Protein AF-A0A920RBD0-F1 (afdb_monomer_lite)

pLDDT: mean 76.51, std 11.63, range [47.41, 92.5]

Secondary structure (DSSP, 8-state):
-HHHHHHHHHHTS-----------EEEEE---TTS--TTHHHHHHT--SEEEEE--SSS-HHHHHHHHHHHHHHHHHHHHH--

Structure (mmCIF, N/CA/C/O backbone):
data_AF-A0A920RBD0-F1
#
_entry.id   AF-A0A920RBD0-F1
#
loop_
_atom_site.group_PDB
_atom_site.id
_atom_site.type_symbol
_atom_site.label_atom_id
_atom_site.label_alt_id
_atom_site.label_comp_id
_atom_site.label_asym_id
_atom_site.label_entity_id
_atom_site.label_seq_id
_atom_site.pdbx_PDB_ins_code
_atom_site.Cartn_x
_atom_site.Cartn_y
_atom_site.Cartn_z
_atom_site.occupancy
_atom_site.B_iso_or_equiv
_atom_site.auth_seq_id
_atom_site.auth_comp_id
_atom_site.auth_asym_id
_atom_site.auth_atom_id
_atom_site.pdbx_PDB_model_num
ATOM 1 N N . MET A 1 1 ? -20.592 43.354 18.032 1.00 67.69 1 MET A N 1
ATOM 2 C CA . MET A 1 1 ? -21.760 42.443 18.000 1.00 67.69 1 MET A CA 1
ATOM 3 C C . MET A 1 1 ? -21.618 41.334 16.955 1.00 67.69 1 MET A C 1
ATOM 5 O O . MET A 1 1 ? -21.874 40.192 17.295 1.00 67.69 1 MET A O 1
ATOM 9 N N . ILE A 1 2 ? -21.143 41.607 15.731 1.00 83.44 2 ILE A N 1
ATOM 10 C CA . ILE A 1 2 ? -21.027 40.570 14.680 1.00 83.44 2 ILE A CA 1
ATOM 11 C C . ILE A 1 2 ? -19.929 39.519 14.944 1.00 83.44 2 ILE A C 1
ATOM 13 O O . ILE A 1 2 ? -20.088 38.352 14.608 1.00 83.44 2 ILE A O 1
ATOM 17 N N . ARG A 1 3 ? -18.836 39.911 15.617 1.00 78.06 3 ARG A N 1
ATOM 18 C CA . ARG A 1 3 ? -17.689 39.031 15.903 1.00 78.06 3 ARG A CA 1
ATOM 19 C C . ARG A 1 3 ? -18.018 37.926 16.910 1.00 78.06 3 ARG A C 1
ATOM 21 O O . ARG A 1 3 ? -17.602 36.793 16.724 1.00 78.06 3 ARG A O 1
ATOM 28 N N . THR A 1 4 ? -18.813 38.245 17.930 1.00 81.06 4 THR A N 1
ATOM 29 C CA . THR A 1 4 ? -19.330 37.264 18.896 1.00 81.06 4 THR A CA 1
ATOM 30 C C . THR A 1 4 ? -20.326 36.302 18.250 1.00 81.06 4 THR A C 1
ATOM 32 O O . THR A 1 4 ? -20.309 35.116 18.557 1.00 81.06 4 THR A O 1
ATOM 35 N N . LEU A 1 5 ? -21.139 36.790 17.311 1.00 80.50 5 LEU A N 1
ATOM 36 C CA . LEU A 1 5 ? -22.105 35.983 16.561 1.00 80.50 5 LEU A CA 1
ATOM 37 C C . LEU A 1 5 ? -21.408 34.942 15.663 1.00 80.50 5 LEU A C 1
ATOM 39 O O . LEU A 1 5 ? -21.823 33.788 15.613 1.00 80.50 5 LEU A O 1
ATOM 43 N N . LEU A 1 6 ? -20.293 35.326 15.035 1.00 82.94 6 LEU A N 1
ATOM 44 C CA . LEU A 1 6 ? -19.476 34.452 14.185 1.00 82.94 6 LEU A CA 1
ATOM 45 C C . LEU A 1 6 ? -18.736 33.367 14.989 1.00 82.94 6 LEU A C 1
ATOM 47 O O . LEU A 1 6 ? -18.664 32.222 14.554 1.00 82.94 6 LEU A O 1
ATOM 51 N N . SER A 1 7 ? -18.243 33.698 16.189 1.00 83.44 7 SER A N 1
ATOM 52 C CA . SER A 1 7 ? -17.611 32.719 17.088 1.00 83.44 7 SER A CA 1
ATOM 53 C C . SER A 1 7 ? -18.602 31.682 17.621 1.00 83.44 7 SER A C 1
ATOM 55 O O . SER A 1 7 ? -18.262 30.506 17.705 1.00 83.44 7 SER A O 1
ATOM 57 N N . ILE A 1 8 ? -19.831 32.098 17.946 1.00 85.44 8 ILE A N 1
ATOM 58 C CA . ILE A 1 8 ? -20.891 31.185 18.401 1.00 85.44 8 ILE A CA 1
ATOM 59 C C . ILE A 1 8 ? -21.320 30.253 17.261 1.00 85.44 8 ILE A C 1
ATOM 61 O O . ILE A 1 8 ? -21.442 29.051 17.473 1.00 85.44 8 ILE A O 1
ATOM 65 N N . LEU A 1 9 ? -21.477 30.783 16.044 1.00 84.38 9 LEU A N 1
ATOM 66 C CA . LEU A 1 9 ? -21.815 29.986 14.863 1.00 84.38 9 LEU A CA 1
ATOM 67 C C . LEU A 1 9 ? -20.753 28.917 14.558 1.00 84.38 9 LEU A C 1
ATOM 69 O O . LEU A 1 9 ? -21.100 27.788 14.225 1.00 84.38 9 LEU A O 1
ATOM 73 N N . PHE A 1 10 ? -19.471 29.254 14.710 1.00 81.19 10 PHE A N 1
ATOM 74 C CA . PHE A 1 10 ? -18.367 28.318 14.494 1.00 81.19 10 PHE A CA 1
ATOM 75 C C . PHE A 1 10 ? -18.303 27.219 15.570 1.00 81.19 10 PHE A C 1
ATOM 77 O O . PHE A 1 10 ? -18.035 26.066 15.249 1.00 81.19 10 PHE A O 1
ATOM 84 N N . LEU A 1 11 ? -18.606 27.548 16.832 1.00 80.94 11 LEU A N 1
ATOM 85 C CA . LEU A 1 11 ? -18.667 26.575 17.935 1.00 80.94 11 LEU A CA 1
ATOM 86 C C . LEU A 1 11 ? -19.857 25.611 17.832 1.00 80.94 11 LEU A C 1
ATOM 88 O O . LEU A 1 11 ? -19.803 24.513 18.377 1.00 80.94 11 LEU A O 1
ATOM 92 N N . LEU A 1 12 ? -20.925 26.020 17.146 1.00 80.12 12 LEU A N 1
ATOM 93 C CA . LEU A 1 12 ? -22.118 25.204 16.919 1.00 80.12 12 LEU A CA 1
ATOM 94 C C . LEU A 1 12 ? -21.988 24.263 15.715 1.00 80.12 12 LEU A C 1
ATOM 96 O O . LEU A 1 12 ? -22.907 23.483 15.478 1.00 80.12 12 LEU A O 1
ATOM 100 N N . PHE A 1 13 ? -20.893 24.324 14.949 1.00 82.94 13 PHE A N 1
ATOM 101 C CA . PHE A 1 13 ? -20.705 23.466 13.783 1.00 82.94 13 PHE A CA 1
ATOM 102 C C . PHE A 1 13 ? -20.064 22.137 14.211 1.00 82.94 13 PHE A C 1
ATOM 104 O O . PHE A 1 13 ? -18.876 22.114 14.547 1.00 82.94 13 PHE A O 1
ATOM 111 N N . PRO A 1 14 ? -20.811 21.016 14.238 1.00 77.69 14 PRO A N 1
ATOM 112 C CA . PRO A 1 14 ? -20.231 19.736 14.601 1.00 77.69 14 PRO A CA 1
ATOM 113 C C . PRO A 1 14 ? -19.218 19.327 13.531 1.00 77.69 14 PRO A C 1
ATOM 115 O O . PRO A 1 14 ? -19.536 19.233 12.343 1.00 77.69 14 PRO A O 1
ATOM 118 N N . ILE A 1 15 ? -17.985 19.055 13.956 1.00 77.69 15 ILE A N 1
ATOM 119 C CA . ILE A 1 15 ? -16.990 18.415 13.100 1.00 77.69 15 ILE A CA 1
ATOM 120 C C . ILE A 1 15 ? -17.473 16.980 12.893 1.00 77.69 15 ILE A C 1
ATOM 122 O O . ILE A 1 15 ? -17.348 16.133 13.775 1.00 77.69 15 ILE A O 1
ATOM 126 N N . THR A 1 16 ? -18.075 16.714 11.737 1.00 76.38 16 THR A N 1
ATOM 127 C CA . THR A 1 16 ? -18.445 15.350 11.360 1.00 76.38 16 THR A CA 1
ATOM 128 C C . THR A 1 16 ? -17.171 14.624 10.946 1.00 76.38 16 THR A C 1
ATOM 130 O O . THR A 1 16 ? -16.662 14.823 9.845 1.00 76.38 16 THR A O 1
ATOM 133 N N . ALA A 1 17 ? -16.621 13.811 11.846 1.00 72.56 17 ALA A N 1
ATOM 134 C CA . ALA A 1 17 ? -15.520 12.917 11.522 1.00 72.56 17 ALA A CA 1
ATOM 135 C C . ALA A 1 17 ? -16.082 11.681 10.804 1.00 72.56 17 ALA A C 1
ATOM 137 O O . ALA A 1 17 ? -16.742 10.842 11.414 1.00 72.56 17 ALA A O 1
ATOM 138 N N . SER A 1 18 ? -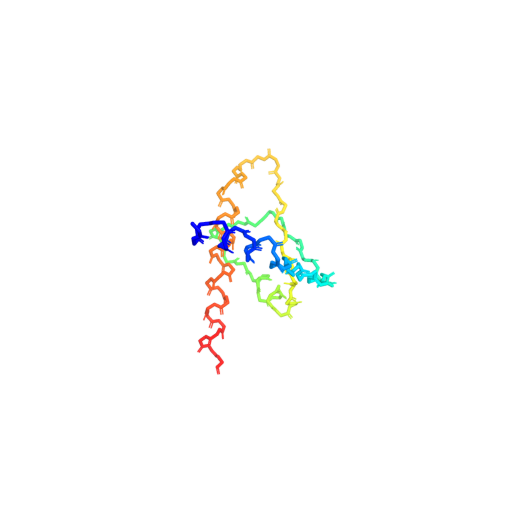15.842 11.580 9.497 1.00 72.94 18 SER A N 1
ATOM 139 C CA . SER A 1 18 ? -16.154 10.378 8.722 1.00 72.94 18 SER A CA 1
ATOM 140 C C . SER A 1 18 ? -15.094 9.316 9.003 1.00 72.94 18 SER A C 1
ATOM 142 O O . SER A 1 18 ? -13.991 9.387 8.463 1.00 72.94 18 SER A O 1
ATOM 144 N N . ALA A 1 19 ? -15.415 8.332 9.842 1.00 74.38 19 ALA A N 1
ATOM 145 C CA . ALA A 1 19 ? -14.595 7.136 9.982 1.00 74.38 19 ALA A CA 1
ATOM 146 C C . ALA A 1 19 ? -14.795 6.261 8.736 1.00 74.38 19 ALA A C 1
ATOM 148 O O . ALA A 1 19 ? -15.819 5.595 8.601 1.00 74.38 19 ALA A O 1
ATOM 149 N N . GLN A 1 20 ? -13.847 6.303 7.798 1.00 79.81 20 GLN A N 1
ATOM 150 C CA . GLN A 1 20 ? -13.809 5.326 6.712 1.00 79.81 20 GLN A CA 1
ATOM 151 C C . GLN A 1 20 ? -13.394 3.975 7.297 1.00 79.81 20 GLN 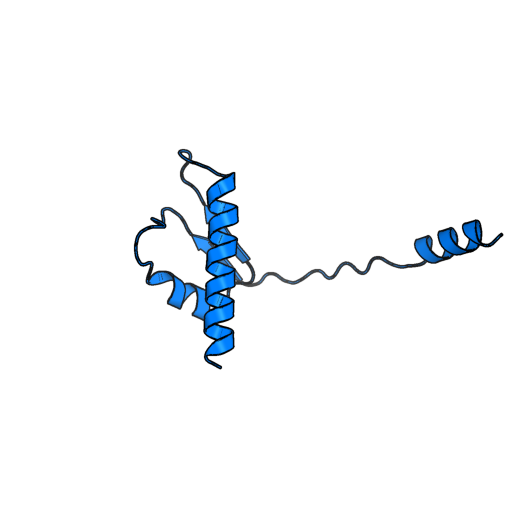A C 1
ATOM 153 O O . GLN A 1 20 ? -12.368 3.883 7.975 1.00 79.81 20 GLN A O 1
ATOM 158 N N . LEU A 1 21 ? -14.217 2.948 7.073 1.00 87.06 21 LEU A N 1
ATOM 159 C CA . LEU A 1 21 ? -13.839 1.575 7.387 1.00 87.06 21 LEU A CA 1
ATOM 160 C C . LEU A 1 21 ? -12.689 1.186 6.451 1.00 87.06 21 LEU A C 1
ATOM 162 O O . LEU A 1 21 ? -12.772 1.427 5.250 1.00 87.06 21 LEU A O 1
ATOM 166 N N . ILE A 1 22 ? -11.617 0.641 7.016 1.00 88.88 22 ILE A N 1
ATOM 167 C CA . ILE A 1 22 ? -10.482 0.119 6.256 1.00 88.88 22 ILE A CA 1
ATOM 168 C C . ILE A 1 22 ? -10.621 -1.399 6.257 1.00 88.88 22 ILE A C 1
ATOM 170 O O . ILE A 1 22 ? -10.443 -2.021 7.305 1.00 88.88 22 ILE A O 1
ATOM 174 N N . ASP A 1 23 ? -10.920 -1.980 5.099 1.00 92.38 23 ASP A N 1
ATOM 175 C CA . ASP A 1 23 ? -11.162 -3.417 4.939 1.00 92.38 23 ASP A CA 1
ATOM 176 C C . ASP A 1 23 ? -9.964 -4.129 4.299 1.00 92.38 23 ASP A C 1
ATOM 178 O O . ASP A 1 23 ? -9.732 -5.318 4.540 1.00 92.38 23 ASP A O 1
ATOM 182 N N . ARG A 1 24 ? -9.161 -3.411 3.502 1.00 90.00 24 ARG A N 1
ATOM 183 C CA . ARG A 1 24 ? -8.031 -3.982 2.768 1.00 90.00 24 ARG A CA 1
ATOM 184 C C . ARG A 1 24 ? -6.780 -3.119 2.865 1.00 90.00 24 ARG A C 1
ATOM 186 O O . ARG A 1 24 ? -6.696 -2.027 2.306 1.00 90.00 24 ARG A O 1
ATOM 193 N N . ILE A 1 25 ? -5.756 -3.671 3.517 1.00 91.12 25 ILE A N 1
ATOM 194 C CA . ILE A 1 25 ? -4.434 -3.051 3.640 1.00 91.12 25 ILE A CA 1
ATOM 195 C C . ILE A 1 25 ? -3.416 -3.882 2.865 1.00 91.12 25 ILE A C 1
ATOM 197 O O . ILE A 1 25 ? -3.240 -5.071 3.130 1.00 91.12 25 ILE A O 1
ATOM 201 N N . ALA A 1 26 ? -2.722 -3.249 1.925 1.00 89.81 26 ALA A N 1
ATOM 202 C CA . ALA A 1 26 ? -1.637 -3.865 1.174 1.00 89.81 26 ALA A CA 1
ATOM 203 C C . ALA A 1 26 ? -0.275 -3.352 1.667 1.00 89.81 26 ALA A C 1
ATOM 205 O O . ALA A 1 26 ? -0.113 -2.172 1.978 1.00 89.81 26 ALA A O 1
ATOM 206 N N . PHE A 1 27 ? 0.712 -4.248 1.725 1.00 88.75 27 PHE A N 1
ATOM 207 C CA . PHE A 1 27 ? 2.074 -3.940 2.162 1.00 88.75 27 PHE A CA 1
ATOM 208 C C . PHE A 1 27 ? 3.075 -4.222 1.040 1.00 88.75 27 PHE A C 1
ATOM 210 O O . PHE A 1 27 ? 3.004 -5.263 0.391 1.00 88.75 27 PHE A O 1
ATOM 217 N N . GLY A 1 28 ? 4.030 -3.315 0.840 1.00 83.19 28 GLY A N 1
ATOM 218 C CA . GLY A 1 28 ? 5.145 -3.482 -0.094 1.00 83.19 28 GLY A CA 1
ATOM 219 C C . GLY A 1 28 ? 6.488 -3.204 0.575 1.00 83.19 28 GLY A C 1
ATOM 220 O O . GLY A 1 28 ? 6.572 -2.401 1.498 1.00 83.19 28 GLY A O 1
ATOM 221 N N . SER A 1 29 ? 7.552 -3.859 0.120 1.00 80.94 29 SER A N 1
ATOM 222 C CA . SER A 1 29 ? 8.926 -3.584 0.551 1.00 80.94 29 SER A CA 1
ATOM 223 C C . SER A 1 29 ? 9.908 -3.831 -0.598 1.00 80.94 29 SER A C 1
ATOM 225 O O . SER A 1 29 ? 9.576 -4.502 -1.573 1.00 80.94 29 SER A O 1
ATOM 227 N N . CYS A 1 30 ? 11.118 -3.271 -0.498 1.00 76.69 30 CYS A N 1
ATOM 228 C CA . CYS A 1 30 ? 12.262 -3.606 -1.365 1.00 76.69 30 CYS A CA 1
ATOM 229 C C . CYS A 1 30 ? 12.042 -3.462 -2.888 1.00 76.69 30 CYS A C 1
ATOM 231 O O . CYS A 1 30 ? 12.625 -4.203 -3.678 1.00 76.69 30 CYS A O 1
ATOM 233 N N . VAL A 1 31 ? 11.248 -2.483 -3.321 1.00 76.12 31 VAL A N 1
ATOM 234 C CA . VAL A 1 31 ? 11.095 -2.146 -4.744 1.00 76.12 31 VAL A CA 1
ATOM 235 C C . VAL A 1 31 ? 12.231 -1.249 -5.214 1.00 76.12 31 VAL A C 1
ATOM 237 O O . VAL A 1 31 ? 12.599 -0.279 -4.554 1.00 76.12 31 VAL A O 1
ATOM 240 N N . HIS A 1 32 ? 12.754 -1.555 -6.398 1.00 74.56 32 HIS A N 1
ATOM 241 C CA . HIS A 1 32 ? 13.729 -0.715 -7.075 1.00 74.56 32 HIS A CA 1
ATOM 242 C C . HIS A 1 32 ? 12.998 0.230 -8.034 1.00 74.56 32 HIS A C 1
ATOM 244 O O . HIS A 1 32 ? 12.453 -0.217 -9.043 1.00 74.56 32 HIS A O 1
ATOM 250 N N . GLN A 1 33 ? 12.976 1.522 -7.703 1.00 71.00 33 GLN A N 1
ATOM 251 C CA . GLN A 1 33 ? 12.208 2.555 -8.419 1.00 71.00 33 GLN A CA 1
ATOM 252 C C . GLN A 1 33 ? 12.553 2.660 -9.914 1.00 71.00 33 GLN A C 1
ATOM 254 O O . GLN A 1 33 ? 11.683 2.940 -10.729 1.00 71.00 33 GLN A O 1
ATOM 259 N N . ASP A 1 34 ? 13.806 2.377 -10.277 1.00 78.25 34 ASP A N 1
ATOM 260 C CA . ASP A 1 34 ? 14.312 2.535 -11.646 1.00 78.25 34 ASP A CA 1
ATOM 261 C C . ASP A 1 34 ? 14.050 1.304 -12.530 1.00 78.25 34 ASP A C 1
ATOM 263 O O . ASP A 1 34 ? 14.481 1.247 -13.682 1.00 78.25 34 ASP A O 1
ATOM 267 N N . LYS A 1 35 ? 13.368 0.284 -11.994 1.00 76.44 35 LYS A N 1
ATOM 268 C CA . LYS A 1 35 ? 13.018 -0.937 -12.723 1.00 76.44 35 LYS A CA 1
ATOM 269 C C . LYS A 1 35 ? 11.510 -1.019 -12.932 1.00 76.44 35 LYS A C 1
ATOM 271 O O . LYS A 1 35 ? 10.767 -0.654 -12.022 1.00 76.44 35 LYS A O 1
ATOM 276 N N . PRO A 1 36 ? 11.048 -1.563 -14.073 1.00 82.25 36 PRO A N 1
ATOM 277 C CA . PRO A 1 36 ? 9.650 -1.928 -14.242 1.00 82.25 36 PRO A CA 1
ATOM 278 C C . PRO A 1 36 ? 9.192 -2.812 -13.083 1.00 82.25 36 PRO A C 1
ATOM 280 O O . PRO A 1 36 ? 9.894 -3.743 -12.687 1.00 82.25 36 PRO A O 1
ATOM 283 N N . GLN A 1 37 ? 8.015 -2.509 -12.549 1.00 83.75 37 GLN A N 1
ATOM 284 C CA . GLN A 1 37 ? 7.421 -3.214 -11.420 1.00 83.75 37 GLN A CA 1
ATOM 285 C C . GLN A 1 37 ? 6.078 -3.795 -11.871 1.00 83.75 37 GLN A C 1
ATOM 287 O O . GLN A 1 37 ? 5.062 -3.104 -11.777 1.00 83.75 37 GLN A O 1
ATOM 292 N N . PRO A 1 38 ? 6.062 -5.039 -12.389 1.00 85.62 38 PRO A N 1
ATOM 293 C CA . PRO A 1 38 ? 4.835 -5.679 -12.850 1.00 85.62 38 PRO A CA 1
ATOM 294 C C . PRO A 1 38 ? 3.771 -5.728 -11.757 1.00 85.62 38 PRO A C 1
ATOM 296 O O . PRO A 1 38 ? 2.631 -5.418 -12.040 1.00 85.62 38 PRO A O 1
ATOM 299 N N . ILE A 1 39 ? 4.177 -5.947 -10.499 1.00 84.94 39 ILE A N 1
ATOM 300 C CA . ILE A 1 39 ? 3.293 -6.077 -9.329 1.00 84.94 39 ILE A CA 1
ATOM 301 C C . ILE A 1 39 ? 2.281 -4.930 -9.143 1.00 84.94 39 ILE A C 1
ATOM 303 O O . ILE A 1 39 ? 1.283 -5.09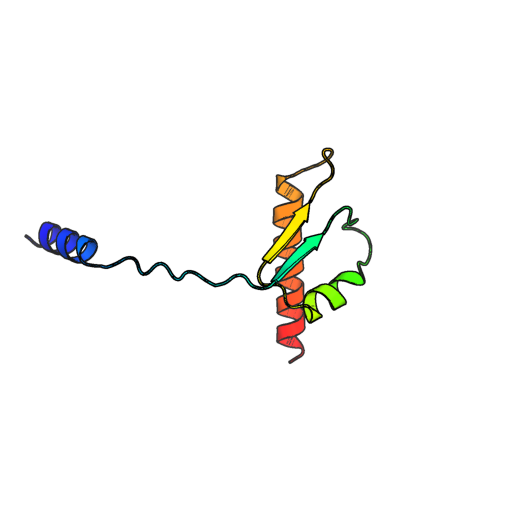7 -8.444 1.00 84.94 39 ILE A O 1
ATOM 307 N N . TRP A 1 40 ? 2.510 -3.753 -9.740 1.00 85.69 40 TRP A N 1
ATOM 308 C CA . TRP A 1 40 ? 1.560 -2.645 -9.655 1.00 85.69 40 TRP A CA 1
ATOM 309 C C . TRP A 1 40 ? 0.220 -2.953 -10.319 1.00 85.69 40 TRP A C 1
ATOM 311 O O . TRP A 1 40 ? -0.795 -2.488 -9.807 1.00 85.69 40 TRP A O 1
ATOM 321 N N . SER A 1 41 ? 0.176 -3.743 -11.399 1.00 88.19 41 SER A N 1
ATOM 322 C CA . SER A 1 41 ? -1.106 -4.134 -12.003 1.00 88.19 41 SER A CA 1
ATOM 323 C C . SER A 1 41 ? -1.967 -4.924 -11.024 1.00 88.19 41 SER A C 1
ATOM 325 O O . SER A 1 41 ? -3.161 -4.671 -10.894 1.00 88.19 41 SER A O 1
ATOM 327 N N . GLU A 1 42 ? -1.354 -5.833 -10.281 1.00 89.56 42 GLU A N 1
ATOM 328 C CA . GLU A 1 42 ? -2.014 -6.697 -9.315 1.00 89.56 42 GLU A CA 1
ATOM 329 C C . GLU A 1 42 ? -2.450 -5.908 -8.079 1.00 89.56 42 GLU A C 1
ATOM 331 O O . GLU A 1 42 ? -3.547 -6.127 -7.572 1.00 89.56 42 GLU A O 1
ATOM 336 N N . VAL A 1 43 ? -1.636 -4.950 -7.621 1.00 89.25 43 VAL A N 1
ATOM 337 C CA . VAL A 1 43 ? -2.008 -4.045 -6.519 1.00 89.25 43 VAL A CA 1
ATOM 338 C C . VAL A 1 43 ? -3.195 -3.161 -6.906 1.00 89.25 43 VAL A C 1
ATOM 340 O O . VAL A 1 43 ? -4.075 -2.951 -6.078 1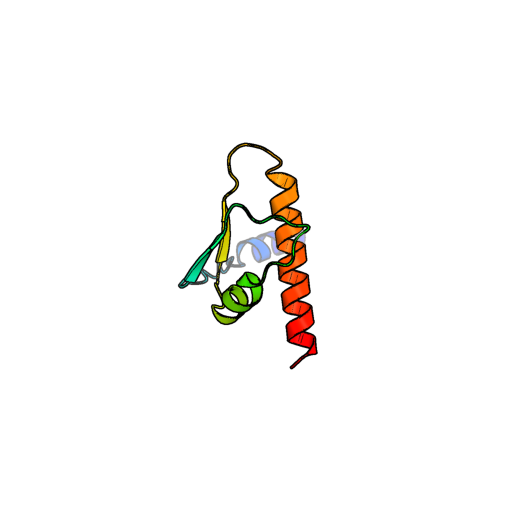.00 89.25 43 VAL A O 1
ATOM 343 N N . LEU A 1 44 ? -3.255 -2.677 -8.151 1.00 89.44 44 LEU A N 1
ATOM 344 C CA . LEU A 1 44 ? -4.385 -1.883 -8.643 1.00 89.44 44 LEU A CA 1
ATOM 345 C C . LEU A 1 44 ? -5.663 -2.720 -8.752 1.00 89.44 44 LEU A C 1
ATOM 347 O O . LEU A 1 44 ? -6.716 -2.269 -8.321 1.00 89.44 44 LEU A O 1
ATOM 351 N N . VAL A 1 45 ? -5.575 -3.952 -9.266 1.00 92.50 45 VAL A N 1
ATOM 352 C CA . VAL A 1 45 ? -6.715 -4.889 -9.303 1.00 92.50 45 VAL A CA 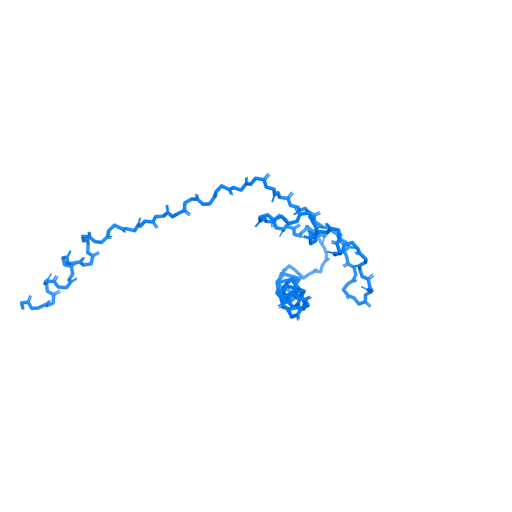1
ATOM 353 C C . VAL A 1 45 ? -7.190 -5.249 -7.893 1.00 92.50 45 VAL A C 1
ATOM 355 O O . VAL A 1 45 ? -8.382 -5.454 -7.677 1.00 92.50 45 VAL A O 1
ATOM 358 N N . ALA A 1 46 ? -6.271 -5.326 -6.928 1.00 89.81 46 ALA A N 1
ATOM 359 C CA . ALA A 1 46 ? -6.599 -5.610 -5.538 1.00 89.81 46 ALA A CA 1
ATOM 360 C C . ALA A 1 46 ? -7.295 -4.445 -4.815 1.00 89.81 46 ALA A C 1
ATOM 362 O O . ALA A 1 46 ? -7.830 -4.700 -3.740 1.00 89.81 46 ALA A O 1
ATOM 363 N N . ASP A 1 47 ? -7.260 -3.229 -5.372 1.00 90.75 47 ASP A N 1
ATOM 364 C CA . ASP A 1 47 ? -7.899 -2.001 -4.873 1.00 90.75 47 ASP A CA 1
ATOM 365 C C . ASP A 1 47 ? -7.822 -1.827 -3.339 1.00 90.75 47 ASP A C 1
ATOM 367 O O . ASP A 1 47 ? -8.832 -1.904 -2.639 1.00 90.75 47 ASP A O 1
ATOM 371 N N . PRO A 1 48 ? -6.611 -1.689 -2.762 1.00 90.56 48 PRO A N 1
ATOM 372 C CA . PRO A 1 48 ? -6.468 -1.517 -1.325 1.00 90.56 48 PRO A CA 1
ATOM 373 C C . PRO A 1 48 ? -6.912 -0.117 -0.885 1.00 90.56 48 PRO A C 1
ATOM 375 O O . PRO A 1 48 ? -6.488 0.889 -1.461 1.00 90.56 48 PRO A O 1
ATOM 378 N N . ASP A 1 49 ? -7.650 -0.053 0.224 1.00 89.81 49 ASP A N 1
ATOM 379 C CA . ASP A 1 49 ? -8.002 1.204 0.897 1.00 89.81 49 ASP A CA 1
ATOM 380 C C . ASP A 1 49 ? -6.743 1.948 1.358 1.00 89.81 49 ASP A C 1
ATOM 382 O O . ASP A 1 49 ? -6.670 3.180 1.355 1.00 89.81 49 ASP A O 1
ATOM 386 N N . LEU A 1 50 ? -5.725 1.177 1.756 1.00 88.25 50 LEU A N 1
ATOM 387 C CA . LEU A 1 50 ? -4.459 1.693 2.243 1.00 88.25 50 LEU A CA 1
ATOM 388 C C . LEU A 1 50 ? -3.287 0.835 1.770 1.00 88.25 50 LEU A C 1
ATOM 390 O O . LEU A 1 50 ? -3.277 -0.387 1.915 1.00 88.25 50 LEU A O 1
ATOM 394 N N . PHE A 1 51 ? -2.258 1.496 1.247 1.00 86.56 51 PHE A N 1
ATOM 395 C CA . PHE A 1 51 ? -1.018 0.858 0.821 1.00 86.56 51 PHE A CA 1
ATOM 396 C C . PHE A 1 51 ? 0.159 1.374 1.654 1.00 86.56 51 PHE A C 1
ATOM 398 O O . PHE A 1 51 ? 0.480 2.563 1.617 1.00 86.56 51 PHE A O 1
ATOM 405 N N . PHE A 1 52 ? 0.815 0.484 2.401 1.00 85.62 52 PHE A N 1
ATOM 406 C CA . PHE A 1 52 ? 1.980 0.800 3.226 1.00 85.62 52 PHE A CA 1
ATOM 407 C C . PHE A 1 52 ? 3.269 0.277 2.604 1.00 85.62 52 PHE A C 1
ATOM 409 O O . PHE A 1 52 ? 3.404 -0.911 2.315 1.00 85.62 52 PHE A O 1
ATOM 416 N N . PHE A 1 53 ? 4.267 1.151 2.488 1.00 79.94 53 PHE A N 1
ATOM 417 C CA . PHE A 1 53 ? 5.611 0.749 2.091 1.00 79.94 53 PHE A CA 1
ATOM 418 C C . PHE A 1 53 ? 6.539 0.654 3.286 1.00 79.94 53 PHE A C 1
ATOM 420 O O . PHE A 1 53 ? 6.784 1.638 3.985 1.00 79.94 53 PHE A O 1
ATOM 427 N N . LEU A 1 54 ? 7.076 -0.538 3.487 1.00 75.69 54 LEU A N 1
ATOM 428 C CA . LEU A 1 54 ? 8.017 -0.859 4.538 1.00 75.69 54 LEU A CA 1
ATOM 429 C C . LEU A 1 54 ? 9.429 -0.763 3.953 1.00 75.69 54 LEU A C 1
ATOM 431 O O . LEU A 1 54 ? 9.810 -1.523 3.060 1.00 75.69 54 LEU A O 1
ATOM 435 N N . ALA A 1 55 ? 10.206 0.204 4.437 1.00 62.59 55 ALA A N 1
ATOM 436 C CA . ALA A 1 55 ? 11.612 0.337 4.083 1.00 62.59 55 ALA A CA 1
ATOM 437 C C . ALA A 1 55 ? 12.472 -0.552 4.995 1.00 62.59 55 ALA A C 1
ATOM 439 O O . ALA A 1 55 ? 12.289 -0.574 6.211 1.00 62.59 55 ALA A O 1
ATOM 440 N N . THR A 1 56 ? 13.447 -1.249 4.411 1.00 57.91 56 THR A N 1
ATOM 441 C CA . THR A 1 56 ? 14.613 -1.743 5.158 1.00 57.91 56 THR A CA 1
ATOM 442 C C . THR A 1 56 ? 15.428 -0.528 5.614 1.00 57.91 56 THR A C 1
ATOM 444 O O . THR A 1 56 ? 15.498 0.471 4.900 1.00 57.91 56 THR A O 1
ATOM 447 N N . THR A 1 57 ? 15.965 -0.565 6.834 1.00 52.50 57 THR A N 1
ATOM 448 C CA . THR A 1 57 ? 16.512 0.562 7.618 1.00 52.50 57 THR A CA 1
ATOM 449 C C . THR A 1 57 ? 17.811 1.170 7.071 1.00 52.50 57 THR A C 1
ATOM 451 O O . THR A 1 57 ? 18.731 1.513 7.810 1.00 52.50 57 THR A O 1
ATOM 454 N N . SER A 1 58 ? 17.931 1.337 5.763 1.00 52.16 58 SER A N 1
ATOM 455 C CA . SER A 1 58 ? 19.027 2.043 5.118 1.00 52.16 58 SER A CA 1
ATOM 456 C C . SER A 1 58 ? 18.460 2.726 3.877 1.00 52.16 58 SER A C 1
ATOM 458 O O . SER A 1 58 ? 17.892 2.066 3.015 1.00 52.16 58 SER A O 1
ATOM 460 N N . THR A 1 59 ? 18.620 4.047 3.785 1.00 47.41 59 THR A N 1
ATOM 461 C CA . THR A 1 59 ? 18.171 4.953 2.702 1.00 47.41 59 THR A CA 1
ATOM 462 C C . THR A 1 59 ? 16.696 5.432 2.707 1.00 47.41 59 THR A C 1
ATOM 464 O O . THR A 1 59 ? 15.774 4.789 2.227 1.00 47.41 59 THR A O 1
ATOM 467 N N . VAL A 1 60 ? 16.543 6.683 3.167 1.00 52.19 60 VAL A N 1
ATOM 468 C CA . VAL A 1 60 ? 15.580 7.730 2.749 1.00 52.19 60 VAL A CA 1
ATOM 469 C C . VAL A 1 60 ? 14.072 7.520 2.966 1.00 52.19 60 VAL A C 1
ATOM 471 O O . VAL A 1 60 ? 13.265 7.489 2.039 1.00 52.19 60 VAL A O 1
ATOM 474 N N . ILE A 1 61 ? 13.667 7.567 4.232 1.00 56.94 61 ILE A N 1
ATOM 475 C CA . ILE A 1 61 ? 12.263 7.582 4.674 1.00 56.94 61 ILE A CA 1
ATOM 476 C C . ILE A 1 61 ? 11.413 8.739 4.076 1.00 56.94 61 ILE A C 1
ATOM 478 O O . ILE A 1 61 ? 10.275 8.470 3.692 1.00 56.94 61 ILE A O 1
ATOM 482 N N . PRO A 1 62 ? 11.893 9.993 3.902 1.00 53.94 62 PRO A N 1
ATOM 483 C CA . PRO A 1 62 ? 11.029 11.051 3.357 1.00 53.94 62 PRO A CA 1
ATOM 484 C C . PRO A 1 62 ? 10.886 11.037 1.822 1.00 53.94 62 PRO A C 1
ATOM 486 O O . PRO A 1 62 ? 9.850 11.449 1.302 1.00 53.94 62 PRO A O 1
ATOM 489 N N . MET A 1 63 ? 11.884 10.546 1.073 1.00 55.69 63 MET A N 1
ATOM 490 C CA . MET A 1 63 ? 11.844 10.559 -0.400 1.00 55.69 63 MET A CA 1
ATOM 491 C C . MET A 1 63 ? 10.987 9.421 -0.966 1.00 55.69 63 MET A C 1
ATOM 493 O O . MET A 1 63 ? 10.239 9.644 -1.918 1.00 55.69 63 MET A O 1
ATOM 497 N N . ILE A 1 64 ? 11.035 8.232 -0.354 1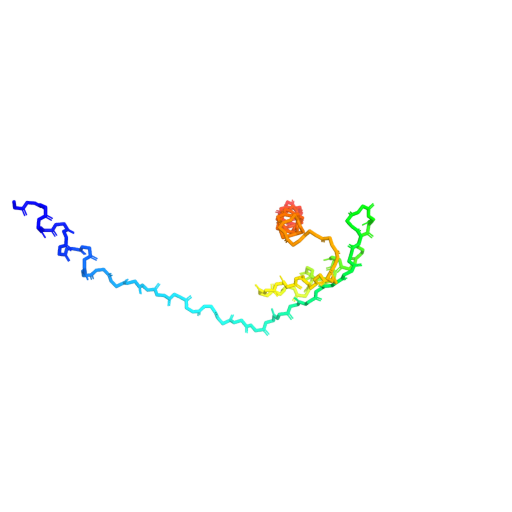.00 62.41 64 ILE A N 1
ATOM 498 C CA . ILE A 1 64 ? 10.238 7.078 -0.796 1.00 62.41 64 ILE A CA 1
ATOM 499 C C . ILE A 1 64 ? 8.738 7.374 -0.665 1.00 62.41 64 ILE A C 1
ATOM 501 O O . ILE A 1 64 ? 7.986 7.121 -1.600 1.00 62.41 64 ILE A O 1
ATOM 505 N N . GLN A 1 65 ? 8.299 7.994 0.433 1.00 63.25 65 GLN A N 1
ATOM 506 C CA . GLN A 1 65 ? 6.889 8.362 0.633 1.00 63.25 65 GLN A CA 1
ATOM 507 C C . GLN A 1 65 ? 6.375 9.318 -0.457 1.00 63.25 65 GLN A C 1
ATOM 509 O O . GLN A 1 65 ? 5.337 9.074 -1.074 1.00 63.25 65 GLN A O 1
ATOM 514 N N . GLN A 1 66 ? 7.132 10.377 -0.758 1.00 65.69 66 GLN A N 1
ATOM 515 C CA . GLN A 1 66 ? 6.737 11.355 -1.774 1.00 65.69 66 GLN A CA 1
ATOM 516 C C . GLN A 1 66 ? 6.800 10.783 -3.201 1.00 65.69 66 GLN A C 1
ATOM 518 O O . GLN A 1 66 ? 6.061 11.221 -4.086 1.00 65.69 66 GLN A O 1
ATOM 523 N N . TYR A 1 67 ? 7.693 9.826 -3.456 1.00 67.19 67 TYR A N 1
ATOM 524 C CA . TYR A 1 67 ? 7.785 9.138 -4.742 1.00 67.19 67 TYR A CA 1
ATOM 525 C C . TYR A 1 67 ? 6.639 8.137 -4.946 1.00 67.19 67 TYR A C 1
ATOM 527 O O . TYR A 1 67 ? 6.015 8.125 -6.007 1.00 67.19 67 TYR A O 1
ATOM 535 N N . LEU A 1 68 ? 6.304 7.355 -3.918 1.00 70.94 68 LEU A N 1
ATOM 536 C CA . LEU A 1 68 ? 5.192 6.406 -3.963 1.00 70.94 68 LEU A CA 1
ATOM 537 C C . LEU A 1 68 ? 3.857 7.109 -4.169 1.00 70.94 68 LEU A C 1
ATOM 539 O O . LEU A 1 68 ? 3.081 6.687 -5.022 1.00 70.94 68 LEU A O 1
ATOM 543 N N . GLN A 1 69 ? 3.619 8.224 -3.470 1.00 72.88 69 GLN A N 1
ATOM 544 C CA . GLN A 1 69 ? 2.398 8.998 -3.680 1.00 72.88 69 GLN A CA 1
ATOM 545 C C . GLN A 1 69 ? 2.296 9.508 -5.124 1.00 72.88 69 GLN A C 1
ATOM 547 O O . GLN A 1 69 ? 1.219 9.473 -5.718 1.00 72.88 69 GLN A O 1
ATOM 552 N N . ARG A 1 70 ? 3.416 9.946 -5.717 1.00 77.19 70 ARG A N 1
ATOM 553 C CA . ARG A 1 70 ? 3.456 10.392 -7.118 1.00 77.19 70 ARG A CA 1
ATOM 554 C C . ARG A 1 70 ? 3.184 9.255 -8.100 1.00 77.19 70 ARG A C 1
ATOM 556 O O . ARG A 1 70 ? 2.359 9.443 -8.986 1.00 77.19 70 ARG A O 1
ATOM 563 N N . SER A 1 71 ? 3.815 8.095 -7.917 1.00 74.69 71 SER A N 1
ATOM 564 C CA . SER A 1 71 ? 3.592 6.925 -8.781 1.00 74.69 71 SER A CA 1
ATOM 565 C C . SER A 1 71 ? 2.163 6.397 -8.679 1.00 74.69 71 SER A C 1
ATOM 567 O O . SER A 1 71 ? 1.540 6.071 -9.680 1.00 74.69 71 SER A O 1
ATOM 569 N N . MET A 1 72 ? 1.597 6.352 -7.476 1.00 75.12 72 MET A N 1
ATOM 570 C CA . MET A 1 72 ? 0.234 5.862 -7.289 1.00 75.12 72 MET A CA 1
ATOM 571 C C . MET A 1 72 ? -0.803 6.830 -7.880 1.00 75.12 72 MET A C 1
ATOM 573 O O . MET A 1 72 ? -1.789 6.400 -8.476 1.00 75.12 72 MET A O 1
ATOM 577 N N . ASN A 1 73 ? -0.561 8.142 -7.784 1.00 79.75 73 ASN A N 1
ATOM 578 C CA . ASN A 1 73 ? -1.409 9.148 -8.422 1.00 79.75 73 ASN A CA 1
ATOM 579 C C . ASN A 1 73 ? -1.298 9.117 -9.955 1.00 79.75 73 ASN A C 1
ATOM 581 O O . ASN A 1 73 ? -2.319 9.253 -10.626 1.00 79.75 73 ASN A O 1
ATOM 585 N N . SER A 1 74 ? -0.101 8.912 -10.518 1.00 80.12 74 SER A N 1
ATOM 586 C CA . SER A 1 74 ? 0.067 8.807 -11.974 1.00 80.12 74 SER A CA 1
ATOM 587 C C . SER A 1 74 ? -0.575 7.538 -12.542 1.00 80.12 74 SER A C 1
ATOM 589 O O . SER A 1 74 ? -1.189 7.603 -13.605 1.00 80.12 74 SER A O 1
ATOM 591 N N . LEU A 1 75 ? -0.515 6.414 -11.817 1.00 76.75 75 LEU A N 1
ATOM 592 C CA . LEU A 1 75 ? -1.213 5.175 -12.178 1.00 76.75 75 LEU A CA 1
ATOM 593 C C . LEU A 1 75 ? -2.739 5.333 -12.124 1.00 76.75 75 LEU A C 1
ATOM 595 O O . LEU A 1 75 ? -3.433 4.926 -13.051 1.00 76.75 75 LEU A O 1
ATOM 599 N N . ARG A 1 76 ? -3.279 5.985 -11.086 1.00 76.81 76 ARG A N 1
ATOM 600 C CA . ARG A 1 76 ? -4.722 6.282 -11.034 1.00 76.81 76 ARG A CA 1
ATOM 601 C C . ARG A 1 76 ? -5.167 7.177 -12.189 1.00 76.81 76 ARG A C 1
ATOM 603 O O . ARG A 1 76 ? -6.228 6.948 -12.758 1.00 76.81 76 ARG A O 1
ATOM 610 N N . GLN A 1 77 ? -4.364 8.176 -12.555 1.00 77.75 77 GLN A N 1
ATOM 611 C CA . GLN A 1 77 ? -4.677 9.056 -13.684 1.00 77.75 77 GLN A CA 1
ATOM 612 C C . GLN A 1 77 ? -4.619 8.330 -15.034 1.00 77.75 77 GLN A C 1
ATOM 614 O O . GLN A 1 77 ? -5.475 8.578 -15.880 1.00 77.75 77 GLN A O 1
ATOM 619 N N . SER A 1 78 ? -3.664 7.418 -15.241 1.00 69.56 78 SER A N 1
ATOM 620 C CA . SER A 1 78 ? -3.590 6.648 -16.489 1.00 69.56 78 SER A CA 1
ATOM 621 C C . SER A 1 78 ? -4.740 5.649 -16.635 1.00 69.56 78 SER A C 1
ATOM 623 O O . SER A 1 78 ? -5.226 5.446 -17.745 1.00 69.56 78 SER A O 1
ATOM 625 N N . GLN A 1 79 ? -5.230 5.070 -15.534 1.00 70.31 79 GLN A N 1
ATOM 626 C CA . GLN A 1 79 ? -6.433 4.235 -15.558 1.00 70.31 79 GLN A CA 1
ATOM 627 C C . GLN A 1 79 ? -7.715 5.052 -15.755 1.00 70.31 79 GLN A C 1
ATOM 629 O O . GLN A 1 79 ? -8.581 4.626 -16.509 1.00 70.31 79 GLN A O 1
ATOM 634 N N . ALA A 1 80 ? -7.821 6.238 -15.148 1.00 60.50 80 ALA A N 1
ATOM 635 C CA . ALA A 1 80 ? -8.963 7.134 -15.349 1.00 60.50 80 ALA A CA 1
ATOM 636 C C . ALA A 1 80 ? -9.071 7.673 -16.788 1.00 60.50 80 ALA A C 1
ATOM 638 O O . ALA A 1 80 ? -10.153 8.058 -17.206 1.00 60.50 80 ALA A O 1
ATOM 639 N N . PHE A 1 81 ? -7.965 7.715 -17.537 1.00 56.25 81 PHE A N 1
ATOM 640 C CA . PHE A 1 81 ? -7.955 8.073 -18.960 1.00 56.25 81 PHE A CA 1
ATOM 641 C C . PHE A 1 81 ? -8.360 6.910 -19.888 1.00 56.25 81 PHE A C 1
ATOM 643 O O . PHE A 1 81 ? -8.810 7.151 -21.003 1.00 56.25 81 PHE A O 1
ATOM 650 N N . ASN A 1 82 ? -8.180 5.658 -19.453 1.00 53.62 82 ASN A N 1
ATOM 651 C CA . ASN A 1 82 ? -8.452 4.456 -20.253 1.00 53.62 82 ASN A CA 1
ATOM 652 C C . ASN A 1 82 ? -9.866 3.869 -20.051 1.00 53.62 82 ASN A C 1
ATOM 654 O O . ASN A 1 82 ? -10.166 2.837 -20.653 1.00 53.62 82 ASN A O 1
ATOM 658 N N . ASN A 1 83 ? -10.708 4.507 -19.231 1.00 51.31 83 ASN A N 1
ATOM 659 C CA . ASN A 1 83 ? -12.134 4.203 -19.045 1.00 51.31 83 ASN A CA 1
ATOM 660 C C . ASN A 1 83 ? -12.992 5.333 -19.617 1.00 51.31 83 ASN A C 1
ATOM 662 O O . ASN A 1 83 ? -14.089 5.021 -20.127 1.00 51.31 83 ASN A O 1
#

Foldseek 3Di:
DVVVVVVVVVVPDDPPDDDDDFDFEAEEEDDDPVDDDPCVVVVVVVPGPYYYYDYDPDDDPPVVVVVVVVVVVVVVVVVVVVD

Sequence (83 aa):
MIRTLLSILFLLFPITASAQLIDRIAFGSCVHQDKPQPIWSEVLVADPDLFFFLATTSTVIPMIQQYLQRSMNSLRQSQAFNN

Radius of gyration: 20.1 Å; chains: 1; bounding box: 41×49×39 Å